Protein AF-A0A8S3IIH1-F1 (afdb_monomer)

Structure (mmCIF, N/CA/C/O backbone):
data_AF-A0A8S3IIH1-F1
#
_entry.id   AF-A0A8S3IIH1-F1
#
loop_
_atom_site.group_PDB
_atom_site.id
_atom_site.type_symbol
_atom_site.label_atom_id
_atom_site.label_alt_id
_atom_site.label_comp_id
_atom_site.label_asym_id
_atom_site.label_entity_id
_atom_site.label_seq_id
_atom_site.pdbx_PDB_ins_code
_atom_site.Cartn_x
_atom_site.Cartn_y
_atom_site.Cartn_z
_atom_site.occupancy
_atom_site.B_iso_or_equiv
_atom_site.auth_seq_id
_atom_site.auth_comp_id
_atom_site.auth_asym_id
_atom_site.auth_atom_id
_atom_site.pdbx_PDB_model_num
ATOM 1 N N . MET A 1 1 ? -32.087 -52.175 17.647 1.00 53.19 1 MET A N 1
ATOM 2 C CA . MET A 1 1 ? -30.770 -51.497 17.698 1.00 53.19 1 MET A CA 1
ATOM 3 C C . MET A 1 1 ? -30.248 -51.078 16.303 1.00 53.19 1 MET A C 1
ATOM 5 O O . MET A 1 1 ? -29.048 -51.039 16.099 1.00 53.19 1 MET A O 1
ATOM 9 N N . TYR A 1 2 ? -31.115 -50.707 15.340 1.00 52.75 2 TYR A N 1
ATOM 10 C CA . TYR A 1 2 ? -30.706 -50.408 13.944 1.00 52.75 2 TYR A CA 1
ATOM 11 C C . TYR A 1 2 ? -30.982 -48.961 13.482 1.00 52.75 2 TYR A C 1
ATOM 13 O O . TYR A 1 2 ? -30.566 -48.564 12.398 1.00 52.75 2 TYR A O 1
ATOM 21 N N . ARG A 1 3 ? -31.655 -48.136 14.301 1.00 52.62 3 ARG A N 1
ATOM 22 C CA . ARG A 1 3 ? -31.990 -46.740 13.947 1.00 52.62 3 ARG A CA 1
ATOM 23 C C . ARG A 1 3 ? -30.856 -45.733 14.215 1.00 52.62 3 ARG A C 1
ATOM 25 O O . ARG A 1 3 ? -30.729 -44.778 13.458 1.00 52.62 3 ARG A O 1
ATOM 32 N N . CYS A 1 4 ? -29.978 -45.977 15.195 1.00 53.06 4 CYS A N 1
ATOM 33 C CA . CYS A 1 4 ? -28.838 -45.088 15.495 1.00 53.06 4 CYS A CA 1
ATOM 34 C C . CYS A 1 4 ? -27.715 -45.128 14.445 1.00 53.06 4 CYS A C 1
ATOM 36 O O . CYS A 1 4 ? -27.014 -44.135 14.256 1.00 53.06 4 CYS A O 1
ATOM 38 N N . LEU A 1 5 ? -27.542 -46.251 13.739 1.00 53.47 5 LEU A N 1
ATOM 39 C CA . LEU A 1 5 ? -26.447 -46.404 12.775 1.00 53.47 5 LEU A CA 1
ATOM 40 C C . LEU A 1 5 ? -26.684 -45.575 11.497 1.00 53.47 5 LEU A C 1
ATOM 42 O O . LEU A 1 5 ? -25.746 -45.044 10.911 1.00 53.47 5 LEU A O 1
ATOM 46 N N . ARG A 1 6 ? -27.954 -45.373 11.117 1.00 57.78 6 ARG A N 1
ATOM 47 C CA . ARG A 1 6 ? -28.342 -44.650 9.895 1.00 57.78 6 ARG A CA 1
ATOM 48 C C . ARG A 1 6 ? -28.119 -43.136 9.997 1.00 57.78 6 ARG A C 1
ATOM 50 O O . ARG A 1 6 ? -27.702 -42.518 9.022 1.00 57.78 6 ARG A O 1
ATOM 57 N N . TYR A 1 7 ? -28.328 -42.555 11.182 1.00 58.44 7 TYR A N 1
ATOM 58 C CA . TYR A 1 7 ? -28.106 -41.124 11.425 1.00 58.44 7 TYR A CA 1
ATOM 59 C C . TYR A 1 7 ? -26.617 -40.759 11.413 1.00 58.44 7 TYR A C 1
ATOM 61 O O . TYR A 1 7 ? -26.234 -39.741 10.843 1.00 58.44 7 TYR A O 1
ATOM 69 N N . ARG A 1 8 ? -25.757 -41.626 11.963 1.00 63.16 8 ARG A N 1
ATOM 70 C CA . ARG A 1 8 ? -24.302 -41.409 11.949 1.00 63.16 8 ARG A CA 1
ATOM 71 C C . ARG A 1 8 ? -23.724 -41.464 10.531 1.00 63.16 8 ARG A C 1
ATOM 73 O O . ARG A 1 8 ? -22.907 -40.618 10.187 1.00 63.16 8 ARG A O 1
ATOM 80 N N . CYS A 1 9 ? -24.206 -42.368 9.674 1.00 60.88 9 CYS A N 1
ATOM 81 C CA . CYS A 1 9 ? -23.799 -42.410 8.264 1.00 60.88 9 CYS A CA 1
ATOM 82 C C . CYS A 1 9 ? -24.289 -41.197 7.451 1.00 60.88 9 CYS A C 1
ATOM 84 O O . CYS A 1 9 ? -23.563 -40.721 6.579 1.00 60.88 9 CYS A O 1
ATOM 86 N N . ALA A 1 10 ? -25.487 -40.673 7.736 1.00 69.88 10 ALA A N 1
ATOM 87 C CA . ALA A 1 10 ? -26.012 -39.485 7.058 1.00 69.88 10 ALA A CA 1
ATOM 88 C C . ALA A 1 10 ? -25.202 -38.221 7.395 1.00 69.88 10 ALA A C 1
ATOM 90 O O . ALA A 1 10 ? -24.854 -37.457 6.498 1.00 69.88 10 ALA A O 1
ATOM 91 N N . VAL A 1 11 ? -24.828 -38.044 8.667 1.00 75.56 11 VAL A N 1
ATOM 92 C CA . VAL A 1 11 ? -24.005 -36.907 9.113 1.00 75.56 11 VAL A CA 1
ATOM 93 C C . VAL A 1 11 ? -22.606 -36.958 8.491 1.00 75.56 11 VAL A C 1
ATOM 95 O O . VAL A 1 11 ? -22.140 -35.953 7.959 1.00 75.56 11 VAL A O 1
ATOM 98 N N . PHE A 1 12 ? -21.969 -38.133 8.455 1.00 77.19 12 PHE A N 1
ATOM 99 C CA . PHE A 1 12 ? -20.671 -38.298 7.791 1.00 77.19 12 PHE A CA 1
ATOM 100 C C . PHE A 1 12 ? -20.724 -37.969 6.294 1.00 77.19 12 PHE A C 1
ATOM 102 O O . PHE A 1 12 ? -19.830 -37.303 5.774 1.00 77.19 12 PHE A O 1
ATOM 109 N N . ARG A 1 13 ? -21.793 -38.381 5.601 1.00 80.00 13 ARG A N 1
ATOM 110 C CA . ARG A 1 13 ? -21.972 -38.102 4.171 1.00 80.00 13 ARG A CA 1
ATOM 111 C C . ARG A 1 13 ? -22.149 -36.604 3.893 1.00 80.00 13 ARG A C 1
ATOM 113 O O . ARG A 1 13 ? -21.582 -36.105 2.924 1.00 80.00 13 ARG A O 1
ATOM 120 N N . SER A 1 14 ? -22.858 -35.883 4.761 1.00 79.94 14 SER A N 1
ATOM 121 C CA . SER A 1 14 ? -23.010 -34.425 4.658 1.00 79.94 14 SER A CA 1
ATOM 122 C C . SER A 1 14 ? -21.707 -33.670 4.935 1.00 79.94 14 SER A C 1
ATOM 124 O O . SER A 1 14 ? -21.408 -32.704 4.237 1.00 79.94 14 SER A O 1
ATOM 126 N N . ILE A 1 15 ? -20.901 -34.128 5.899 1.00 86.44 15 ILE A N 1
ATOM 127 C CA . ILE A 1 15 ? -19.592 -33.527 6.209 1.00 86.44 15 ILE A CA 1
ATOM 128 C C . ILE A 1 15 ? -18.629 -33.690 5.028 1.00 86.44 15 ILE A C 1
ATOM 130 O O . ILE A 1 15 ? -17.989 -32.726 4.616 1.00 86.44 15 ILE A O 1
ATOM 134 N N . ILE A 1 16 ? -18.570 -34.885 4.434 1.00 88.06 16 ILE A N 1
ATOM 135 C CA . ILE A 1 16 ? -17.725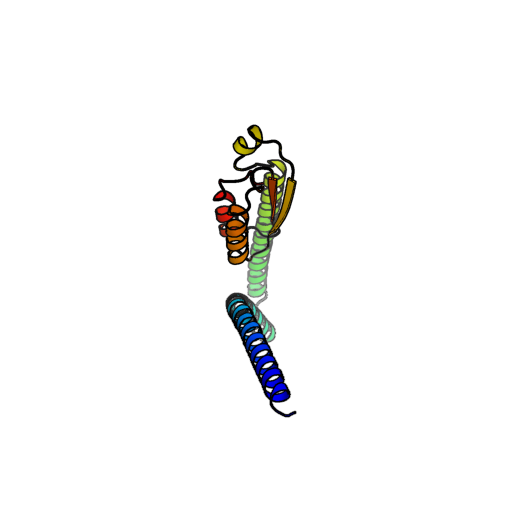 -35.160 3.262 1.00 88.06 16 ILE A CA 1
ATOM 136 C C . ILE A 1 16 ? -18.133 -34.280 2.075 1.00 88.06 16 ILE A C 1
ATOM 138 O O . ILE A 1 16 ? -17.274 -33.717 1.402 1.00 88.06 16 ILE A O 1
ATOM 142 N N . PHE A 1 17 ? -19.436 -34.105 1.846 1.00 87.56 17 PHE A N 1
ATOM 143 C CA . PHE A 1 17 ? -19.939 -33.242 0.778 1.00 87.56 17 PHE A CA 1
ATOM 144 C C . PHE A 1 17 ? -19.539 -31.772 0.978 1.00 87.56 17 PHE A C 1
ATOM 146 O O . PHE A 1 17 ? -19.086 -31.118 0.040 1.00 87.56 17 PHE A O 1
ATOM 153 N N . TRP A 1 18 ? -19.624 -31.269 2.212 1.00 89.56 18 TRP A N 1
ATOM 154 C CA . TRP A 1 18 ? -19.189 -29.911 2.547 1.00 89.56 18 TRP A CA 1
ATOM 155 C C . TRP A 1 18 ? -17.677 -29.714 2.386 1.00 89.56 18 TRP A C 1
ATOM 157 O O . TRP A 1 18 ? -17.245 -28.690 1.860 1.00 89.56 18 TRP A O 1
ATOM 167 N N . ILE A 1 19 ? -16.868 -30.711 2.757 1.00 89.19 19 ILE A N 1
ATOM 168 C CA . ILE A 1 19 ? -15.414 -30.689 2.538 1.00 89.19 19 ILE A CA 1
ATOM 169 C C . ILE A 1 19 ? -15.096 -30.621 1.037 1.00 89.19 19 ILE A C 1
ATOM 171 O O . ILE A 1 19 ? -14.260 -29.818 0.628 1.00 89.19 19 ILE A O 1
ATOM 175 N N . ILE A 1 20 ? -15.795 -31.399 0.205 1.00 87.62 20 ILE A N 1
ATOM 176 C CA . ILE A 1 20 ? -15.612 -31.385 -1.255 1.00 87.62 20 ILE A CA 1
ATOM 177 C C . ILE A 1 20 ? -15.959 -30.010 -1.842 1.00 87.62 20 ILE A C 1
ATOM 179 O O . ILE A 1 20 ? -15.206 -29.501 -2.669 1.00 87.62 20 ILE A O 1
ATOM 183 N N . ILE A 1 21 ? -17.043 -29.373 -1.387 1.00 89.00 21 ILE A N 1
ATOM 184 C CA . ILE A 1 21 ? -17.421 -28.020 -1.827 1.00 89.00 21 ILE A CA 1
ATOM 185 C C . ILE A 1 21 ? -16.341 -26.993 -1.466 1.00 89.00 21 ILE A C 1
ATOM 187 O O . ILE A 1 21 ? -15.961 -26.183 -2.312 1.00 89.00 21 ILE A O 1
ATOM 191 N N . ILE A 1 22 ? -15.800 -27.046 -0.245 1.00 87.06 22 ILE A N 1
ATOM 192 C CA . ILE A 1 22 ? -14.730 -26.136 0.197 1.00 87.06 22 ILE A CA 1
ATOM 193 C C . ILE A 1 22 ? -13.466 -26.323 -0.657 1.00 87.06 22 ILE A C 1
ATOM 195 O O . ILE A 1 22 ? -12.827 -25.345 -1.055 1.00 87.06 22 ILE A O 1
ATOM 199 N N . VAL A 1 23 ? -13.111 -27.573 -0.963 1.00 86.25 23 VAL A N 1
ATOM 200 C CA . VAL A 1 23 ? -11.947 -27.904 -1.797 1.00 86.25 23 VAL A CA 1
ATOM 201 C C . VAL A 1 23 ? -12.149 -27.423 -3.235 1.00 86.25 23 VAL A C 1
ATOM 203 O O . VAL A 1 23 ? -11.256 -26.781 -3.787 1.00 86.25 23 VAL A O 1
ATOM 206 N N . MET A 1 24 ? -13.329 -27.652 -3.818 1.00 83.31 24 MET A N 1
ATOM 207 C CA . MET A 1 24 ? -13.673 -27.165 -5.157 1.00 83.31 24 MET A CA 1
ATOM 208 C C . MET A 1 24 ? -13.585 -25.642 -5.235 1.00 83.31 24 MET A C 1
ATOM 210 O O . MET A 1 24 ? -12.936 -25.129 -6.141 1.00 83.31 24 MET A O 1
ATOM 214 N N . PHE A 1 25 ? -14.129 -24.927 -4.244 1.00 83.12 25 PHE A N 1
ATOM 215 C CA . PHE A 1 25 ? -14.083 -23.465 -4.192 1.00 83.12 25 PHE A CA 1
ATOM 216 C C . PHE A 1 25 ? -12.641 -22.932 -4.188 1.00 83.12 25 PHE A C 1
ATOM 218 O O . PHE A 1 25 ? -12.313 -22.011 -4.945 1.00 83.12 25 PHE A O 1
ATOM 225 N N . LYS A 1 26 ? -11.746 -23.558 -3.406 1.00 78.25 26 LYS A N 1
ATOM 226 C CA . LYS A 1 26 ? -10.315 -23.218 -3.405 1.00 78.25 26 LYS A CA 1
ATOM 227 C C . LYS A 1 26 ? -9.631 -23.516 -4.737 1.00 78.25 26 LYS A C 1
ATOM 229 O O . LYS A 1 26 ? -8.830 -22.697 -5.173 1.00 78.25 26 LYS A O 1
ATOM 234 N N . ILE A 1 27 ? -9.944 -24.636 -5.388 1.00 76.69 27 ILE A N 1
ATOM 235 C CA . ILE A 1 27 ? -9.354 -24.992 -6.687 1.00 76.69 27 ILE A CA 1
ATOM 236 C C . ILE A 1 27 ? -9.783 -23.996 -7.766 1.00 76.69 27 ILE A C 1
ATOM 238 O O . ILE A 1 27 ? -8.924 -23.501 -8.489 1.00 76.69 27 ILE A O 1
ATOM 242 N N . THR A 1 28 ? -11.066 -23.624 -7.839 1.00 73.44 28 THR A N 1
ATOM 243 C CA . THR A 1 28 ? -11.529 -22.577 -8.771 1.00 73.44 28 THR A CA 1
ATOM 244 C C . THR A 1 28 ? -10.875 -21.229 -8.502 1.00 73.44 28 THR A C 1
ATOM 246 O O . THR A 1 28 ? -10.524 -20.531 -9.447 1.00 73.44 28 THR A O 1
ATOM 249 N N . SER A 1 29 ? -10.662 -20.873 -7.233 1.00 70.44 29 SER A N 1
ATOM 250 C CA . SER A 1 29 ? -9.954 -19.647 -6.865 1.00 70.44 29 SER A CA 1
ATOM 251 C C . SER A 1 29 ? -8.496 -19.687 -7.337 1.00 70.44 29 SER A C 1
ATOM 253 O O . SER A 1 29 ? -8.065 -18.790 -8.051 1.00 70.44 29 SER A O 1
ATOM 255 N N . ILE A 1 30 ? -7.763 -20.761 -7.028 1.00 71.25 30 ILE A N 1
ATOM 256 C CA . ILE A 1 30 ? -6.375 -20.967 -7.470 1.00 71.25 30 ILE A CA 1
ATOM 257 C C . ILE A 1 30 ? -6.270 -20.932 -9.001 1.00 71.25 30 ILE A C 1
ATOM 259 O O . ILE A 1 30 ? -5.398 -20.255 -9.537 1.00 71.25 30 ILE A O 1
ATOM 263 N N . PHE A 1 31 ? -7.180 -21.608 -9.705 1.00 66.62 31 PHE A N 1
ATOM 264 C CA . PHE A 1 31 ? -7.196 -21.674 -11.165 1.00 66.62 31 PHE A CA 1
ATOM 265 C C . PHE A 1 31 ? -7.510 -20.320 -11.816 1.00 66.62 31 PHE A C 1
ATOM 267 O O . PHE A 1 31 ? -6.849 -19.939 -12.780 1.00 66.62 31 PHE A O 1
ATOM 274 N N . TYR A 1 32 ? -8.468 -19.564 -11.267 1.00 61.75 32 TYR A N 1
ATOM 275 C CA . TYR A 1 32 ? -8.793 -18.221 -11.757 1.00 61.75 32 TYR A CA 1
ATOM 276 C C . TYR A 1 32 ? -7.591 -17.272 -11.638 1.00 61.75 32 TYR A C 1
ATOM 278 O O . TYR A 1 32 ? -7.357 -16.456 -12.526 1.00 61.75 32 TYR A O 1
ATOM 286 N N . TYR A 1 33 ? -6.790 -17.418 -10.579 1.00 60.44 33 TYR A N 1
ATOM 287 C CA . TYR A 1 33 ? -5.575 -16.625 -10.398 1.00 60.44 33 TYR A CA 1
ATOM 288 C C . TYR A 1 33 ? -4.399 -17.087 -11.280 1.00 60.44 33 TYR A C 1
ATOM 290 O O . TYR A 1 33 ? -3.652 -16.236 -11.757 1.00 60.44 33 TYR A O 1
ATOM 298 N N . ASP A 1 34 ? -4.241 -18.391 -11.541 1.00 58.19 34 ASP A N 1
ATOM 299 C CA . ASP A 1 34 ?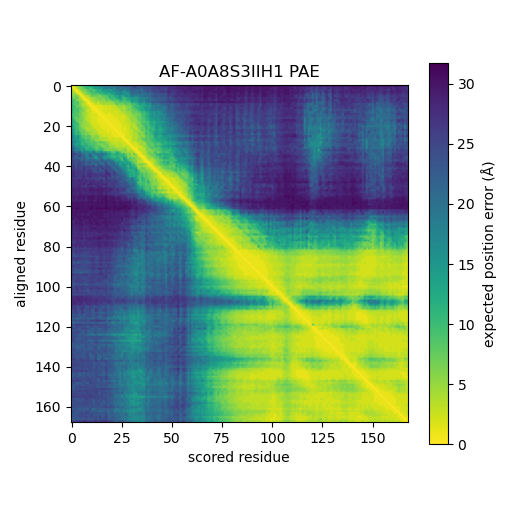 -3.174 -18.923 -12.415 1.00 58.19 34 ASP A CA 1
ATOM 300 C C . ASP A 1 34 ? -3.363 -18.503 -13.885 1.00 58.19 34 ASP A C 1
ATOM 302 O O . ASP A 1 34 ? -2.398 -18.224 -14.602 1.00 58.19 34 ASP A O 1
ATOM 306 N N . LEU A 1 35 ? -4.619 -18.374 -14.335 1.00 54.81 35 LEU A N 1
ATOM 307 C CA . LEU A 1 35 ? -4.939 -17.984 -15.711 1.00 54.81 35 LEU A CA 1
ATOM 308 C C . LEU A 1 35 ? -4.433 -16.575 -16.069 1.00 54.81 35 LEU A C 1
ATOM 310 O O . LEU A 1 35 ? -4.110 -16.314 -17.225 1.00 54.81 35 LEU A O 1
ATOM 314 N N . GLN A 1 36 ? -4.331 -15.682 -15.079 1.00 53.59 36 GLN A N 1
ATOM 315 C CA . GLN A 1 36 ? -3.933 -14.285 -15.272 1.00 53.59 36 GLN A CA 1
ATOM 316 C C . GLN A 1 36 ? -2.404 -14.090 -15.320 1.00 53.59 36 GLN A C 1
ATOM 318 O O . GLN A 1 36 ? -1.933 -13.100 -15.878 1.00 53.59 36 GLN A O 1
ATOM 323 N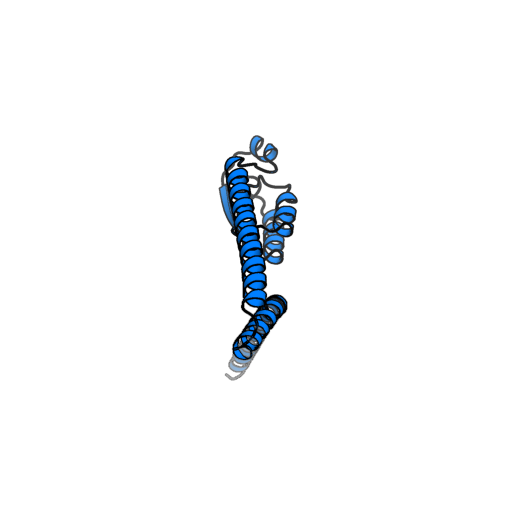 N . GLN A 1 37 ? -1.617 -15.037 -14.788 1.00 49.78 37 GLN A N 1
ATOM 324 C CA . GLN A 1 37 ? -0.148 -15.030 -14.901 1.00 49.78 37 GLN A CA 1
ATOM 325 C C . GLN A 1 37 ? 0.333 -15.617 -16.236 1.00 49.78 37 GLN A C 1
ATOM 327 O O . GLN A 1 37 ? 1.243 -15.070 -16.860 1.00 49.78 37 GLN A O 1
ATOM 332 N N . ARG A 1 38 ? -0.333 -16.662 -16.750 1.00 45.00 38 ARG A N 1
ATOM 333 C CA . ARG A 1 38 ? 0.063 -17.325 -18.009 1.00 45.00 38 ARG A CA 1
ATOM 334 C C . ARG A 1 38 ? 0.058 -16.408 -19.235 1.00 45.00 38 ARG A C 1
ATOM 336 O O . ARG A 1 38 ? 0.884 -16.600 -20.121 1.00 45.00 38 ARG A O 1
ATOM 343 N N . THR A 1 39 ? -0.824 -15.407 -19.289 1.00 44.47 39 THR A N 1
ATOM 344 C CA . THR A 1 39 ? -0.876 -14.417 -20.385 1.00 44.47 39 THR A CA 1
ATOM 345 C C . THR A 1 39 ? 0.341 -13.484 -20.421 1.00 44.47 39 THR A C 1
ATOM 347 O O . THR A 1 39 ? 0.706 -12.974 -21.481 1.00 44.47 39 THR A O 1
ATOM 350 N N . ILE A 1 40 ? 0.992 -13.263 -19.275 1.00 47.31 40 ILE A N 1
ATOM 351 C CA . ILE A 1 40 ? 2.173 -12.396 -19.153 1.00 47.31 40 ILE A CA 1
ATOM 352 C C . ILE A 1 40 ? 3.444 -13.185 -19.528 1.00 47.31 40 ILE A C 1
ATOM 354 O O . ILE A 1 40 ? 4.300 -12.686 -20.264 1.00 47.31 40 ILE A O 1
ATOM 358 N N . ASP A 1 41 ? 3.519 -14.461 -19.140 1.00 50.03 41 ASP A N 1
ATOM 359 C CA . ASP A 1 41 ? 4.677 -15.324 -19.414 1.00 50.03 41 ASP A CA 1
ATOM 360 C C . ASP A 1 41 ? 4.711 -15.874 -20.854 1.00 50.03 41 ASP A C 1
ATOM 362 O O . ASP A 1 41 ? 5.791 -16.051 -21.430 1.00 50.03 41 ASP A O 1
ATOM 366 N N . SER A 1 42 ? 3.552 -16.098 -21.492 1.00 50.25 42 SER A N 1
ATOM 367 C CA . SER A 1 42 ? 3.476 -16.530 -22.902 1.00 50.25 42 SER A CA 1
ATOM 368 C C . SER A 1 42 ? 4.037 -15.484 -23.873 1.00 50.25 42 SER A C 1
ATOM 370 O O . SER A 1 42 ? 4.621 -15.824 -24.903 1.00 50.25 42 SER A O 1
ATOM 372 N N . SER A 1 43 ? 3.896 -14.204 -23.526 1.00 48.12 43 SER A N 1
ATOM 373 C CA . SER A 1 43 ? 4.399 -13.071 -24.314 1.00 48.12 43 SER A CA 1
ATOM 374 C C . SER A 1 43 ? 5.928 -12.966 -24.245 1.00 48.12 43 SER A C 1
ATOM 376 O O . SER A 1 43 ? 6.584 -12.638 -25.227 1.00 48.12 43 SER A O 1
ATOM 378 N N . SER A 1 44 ? 6.508 -13.317 -23.096 1.00 53.25 44 SER A N 1
ATOM 379 C CA . SER A 1 44 ? 7.956 -13.270 -22.858 1.00 53.25 44 SER A CA 1
ATOM 380 C C . SER A 1 44 ? 8.686 -14.507 -23.403 1.00 53.25 44 SER A C 1
ATOM 382 O O . SER A 1 44 ? 9.803 -14.411 -23.908 1.00 53.25 44 SER A O 1
ATOM 384 N N . SER A 1 45 ? 8.053 -15.682 -23.327 1.00 52.69 45 SER A N 1
ATOM 385 C CA . SER A 1 45 ? 8.626 -16.959 -23.780 1.00 52.69 45 SER A CA 1
ATOM 386 C C . SER A 1 45 ? 8.606 -17.138 -25.302 1.00 52.69 45 SER A C 1
ATOM 388 O O . SER A 1 45 ? 9.572 -17.670 -25.851 1.00 52.69 45 SER A O 1
ATOM 390 N N . SER A 1 46 ? 7.572 -16.641 -25.991 1.00 51.72 46 SER A N 1
ATOM 391 C CA . SER A 1 46 ? 7.513 -16.604 -27.464 1.00 51.72 46 SER A CA 1
ATOM 392 C C . SER A 1 46 ? 8.635 -15.744 -28.060 1.00 51.72 46 SER A C 1
ATOM 394 O O . SER A 1 46 ? 9.363 -16.211 -28.932 1.00 51.72 46 SER A O 1
ATOM 396 N N . LEU A 1 47 ? 8.881 -14.555 -27.494 1.00 53.56 47 LEU A N 1
ATOM 397 C CA . LEU A 1 47 ? 9.996 -13.686 -27.894 1.00 53.56 47 LEU A CA 1
ATOM 398 C C . LEU A 1 47 ? 11.371 -14.351 -27.715 1.00 53.56 47 LEU A C 1
ATOM 400 O O . LEU A 1 47 ? 12.260 -14.181 -28.548 1.00 53.56 47 LEU A O 1
ATOM 404 N N . LEU A 1 48 ? 11.564 -15.125 -26.644 1.00 50.53 48 LEU A N 1
ATOM 405 C CA . LEU A 1 48 ? 12.842 -15.785 -26.352 1.00 50.53 48 LEU A CA 1
ATOM 406 C C . LEU A 1 48 ? 13.079 -17.019 -27.246 1.00 50.53 48 LEU A C 1
ATOM 408 O O . LEU A 1 48 ? 14.221 -17.300 -27.622 1.00 50.53 48 LEU A O 1
ATOM 412 N N . PHE A 1 49 ? 12.013 -17.731 -27.630 1.00 57.62 49 PHE A N 1
ATOM 413 C CA . PHE A 1 49 ? 12.081 -18.861 -28.563 1.00 57.62 49 PHE A CA 1
ATOM 414 C C . PHE A 1 49 ? 12.415 -18.396 -29.992 1.00 57.62 49 PHE A C 1
ATOM 416 O O . PHE A 1 49 ? 13.319 -18.956 -30.618 1.00 57.62 49 PHE A O 1
ATOM 423 N N . ASP A 1 50 ? 11.806 -17.299 -30.450 1.00 58.06 50 ASP A N 1
ATOM 424 C CA . ASP A 1 50 ? 12.060 -16.704 -31.771 1.00 58.06 50 ASP A CA 1
ATOM 425 C C . ASP A 1 50 ? 13.510 -16.203 -31.935 1.00 58.06 50 ASP A C 1
ATOM 427 O O . ASP A 1 50 ? 14.123 -16.346 -33.000 1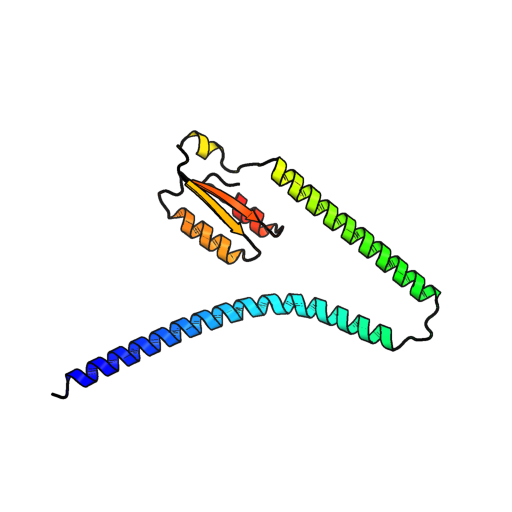.00 58.06 50 ASP A O 1
ATOM 431 N N . ILE A 1 51 ? 14.111 -15.663 -30.867 1.00 59.34 51 ILE A N 1
ATOM 432 C CA . ILE A 1 51 ? 15.527 -15.247 -30.848 1.00 59.34 51 ILE A CA 1
ATOM 433 C C . ILE A 1 51 ? 16.460 -16.465 -30.967 1.00 59.34 51 ILE A C 1
ATOM 435 O O . ILE A 1 51 ? 17.486 -16.425 -31.660 1.00 59.34 51 ILE A O 1
ATOM 439 N N . LYS A 1 52 ? 16.107 -17.580 -30.321 1.00 62.72 52 LYS A N 1
ATOM 440 C CA . LYS A 1 52 ? 16.922 -18.802 -30.324 1.00 62.72 52 LYS A CA 1
ATOM 441 C C . LYS A 1 52 ? 16.879 -19.533 -31.670 1.00 62.72 52 LYS A C 1
ATOM 443 O O . LYS A 1 52 ? 17.871 -20.139 -32.072 1.00 62.72 52 LYS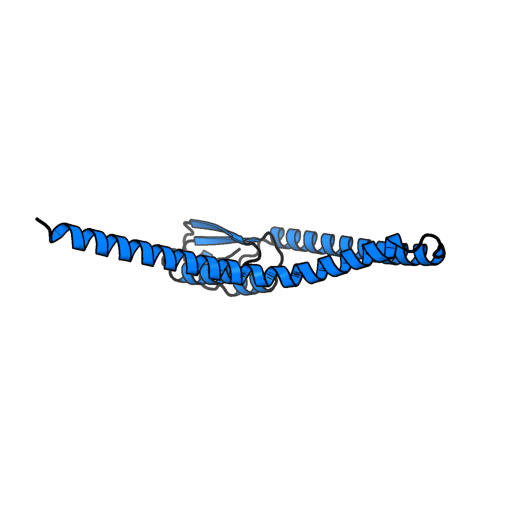 A O 1
ATOM 448 N N . GLU A 1 53 ? 15.768 -19.443 -32.394 1.00 56.84 53 GLU A N 1
ATOM 449 C CA . GLU A 1 53 ? 15.656 -20.005 -33.743 1.00 56.84 53 GLU A CA 1
ATOM 450 C C . GLU A 1 53 ? 16.415 -19.160 -34.784 1.00 56.84 53 GLU A C 1
ATOM 452 O O . GLU A 1 53 ? 17.131 -19.708 -35.629 1.00 56.84 53 GLU A O 1
ATOM 457 N N . LYS A 1 54 ? 16.378 -17.824 -34.662 1.00 55.56 54 LYS A N 1
ATOM 458 C CA . LYS A 1 54 ? 17.160 -16.906 -35.515 1.00 55.56 54 LYS A CA 1
ATOM 459 C C . LYS A 1 54 ? 18.674 -17.071 -35.374 1.00 55.56 54 LYS A C 1
ATOM 461 O O . LYS A 1 54 ? 19.396 -16.947 -36.363 1.00 55.56 54 LYS A O 1
ATOM 466 N N . THR A 1 55 ? 19.163 -17.377 -34.174 1.00 55.03 55 THR A N 1
ATOM 467 C CA . THR A 1 55 ? 20.606 -17.506 -33.892 1.00 55.03 55 THR A CA 1
ATOM 468 C C . THR A 1 55 ? 21.229 -18.795 -34.438 1.00 55.03 55 THR A C 1
ATOM 470 O O . THR A 1 55 ? 22.421 -18.811 -34.732 1.00 55.03 55 THR A O 1
ATOM 473 N N . LYS A 1 56 ? 20.449 -19.865 -34.658 1.00 52.28 56 LYS A N 1
ATOM 474 C CA . LYS A 1 56 ? 20.973 -21.154 -35.156 1.00 52.28 56 LYS A CA 1
ATOM 475 C C . LYS A 1 56 ? 21.127 -21.223 -36.686 1.00 52.28 56 LYS A C 1
ATOM 477 O O . LYS A 1 56 ? 21.844 -22.090 -37.179 1.00 52.28 56 LYS A O 1
ATOM 482 N N . LYS A 1 57 ? 20.482 -20.328 -37.448 1.00 50.47 57 LYS A N 1
ATOM 483 C CA . LYS A 1 57 ? 20.405 -20.405 -38.924 1.00 50.47 57 LYS A CA 1
ATOM 484 C C . LYS A 1 57 ? 21.458 -19.572 -39.678 1.00 50.47 57 LYS A C 1
ATOM 486 O O . LYS A 1 57 ? 21.627 -19.763 -40.877 1.00 50.47 57 LYS A O 1
ATOM 491 N N . ASN A 1 58 ? 22.197 -18.692 -39.002 1.00 54.19 58 ASN A N 1
ATOM 492 C CA . ASN A 1 58 ? 22.973 -17.636 -39.659 1.00 54.19 58 ASN A CA 1
ATOM 493 C C . ASN A 1 58 ? 24.470 -17.695 -39.327 1.00 54.19 58 ASN A C 1
ATOM 495 O O . ASN A 1 58 ? 24.976 -16.877 -38.566 1.00 54.19 58 ASN A O 1
ATOM 499 N N . SER A 1 59 ? 25.203 -18.634 -39.927 1.00 54.94 59 SER A N 1
ATOM 500 C CA . SER A 1 59 ? 26.669 -18.679 -39.810 1.00 54.94 59 SER A CA 1
ATOM 501 C C . SER A 1 59 ? 27.413 -17.769 -40.798 1.00 54.94 59 SER A C 1
ATOM 503 O O . SER A 1 59 ? 28.627 -17.682 -40.702 1.00 54.94 59 SER A O 1
ATOM 505 N N . ASN A 1 60 ? 26.726 -17.041 -41.692 1.00 58.97 60 ASN A N 1
ATOM 506 C CA . ASN A 1 60 ? 27.353 -16.099 -42.637 1.00 58.97 60 ASN A CA 1
ATOM 507 C C . ASN A 1 60 ? 26.529 -14.811 -42.845 1.00 58.97 60 ASN A C 1
ATOM 509 O O . ASN A 1 60 ? 26.360 -14.350 -43.973 1.00 58.97 60 ASN A O 1
ATOM 513 N N . ILE A 1 61 ? 25.988 -14.219 -41.776 1.00 58.00 61 ILE A N 1
ATOM 514 C CA . ILE A 1 61 ? 25.430 -12.861 -41.851 1.00 58.00 61 ILE A CA 1
ATOM 515 C C . ILE A 1 61 ? 26.517 -11.861 -41.463 1.00 58.00 61 ILE A C 1
ATOM 517 O O . ILE A 1 61 ? 27.157 -11.975 -40.422 1.00 58.00 61 ILE A O 1
ATOM 521 N N . SER A 1 62 ? 26.734 -10.909 -42.366 1.00 65.44 62 SER A N 1
ATOM 522 C CA . SER A 1 62 ? 27.725 -9.840 -42.332 1.00 65.44 62 SER A CA 1
ATOM 523 C C . SER A 1 62 ? 28.011 -9.291 -40.928 1.00 65.44 62 SER A C 1
ATOM 525 O O . SER A 1 62 ? 27.124 -8.876 -40.185 1.00 65.44 62 SER A O 1
ATOM 527 N N . LEU A 1 63 ? 29.300 -9.201 -40.603 1.00 60.31 63 LEU A N 1
ATOM 528 C CA . LEU A 1 63 ? 29.860 -8.644 -39.364 1.00 60.31 63 LEU A CA 1
ATOM 529 C C . LEU A 1 63 ? 29.325 -7.229 -39.030 1.00 60.31 63 LEU A C 1
ATOM 531 O O . LEU A 1 63 ? 29.354 -6.793 -37.882 1.00 60.31 63 LEU A O 1
ATOM 535 N N . LEU A 1 64 ? 28.795 -6.526 -40.035 1.00 57.62 64 LEU A N 1
ATOM 536 C CA . LEU A 1 64 ? 28.130 -5.230 -39.923 1.00 57.62 64 LEU A CA 1
ATOM 537 C C . LEU A 1 64 ? 26.704 -5.330 -39.346 1.00 57.62 64 LEU A C 1
ATOM 539 O O . LEU A 1 64 ? 26.324 -4.499 -38.527 1.00 57.62 64 LEU A O 1
ATOM 543 N N . SER A 1 65 ? 25.941 -6.368 -39.706 1.00 62.16 65 SER A N 1
ATOM 544 C CA . SER A 1 65 ? 24.615 -6.633 -39.131 1.00 62.16 65 SER A CA 1
ATOM 545 C C . SER A 1 65 ? 24.726 -7.025 -37.655 1.00 62.16 65 SER A C 1
ATOM 547 O O . SER A 1 65 ? 23.982 -6.510 -36.825 1.00 62.16 65 SER A O 1
ATOM 549 N N . ALA A 1 66 ? 25.723 -7.848 -37.306 1.00 66.75 66 ALA A N 1
ATOM 550 C CA . ALA A 1 66 ? 26.003 -8.224 -35.918 1.00 66.75 66 ALA A CA 1
ATOM 551 C C . ALA A 1 66 ? 26.445 -7.024 -35.057 1.00 66.75 66 ALA A C 1
ATOM 553 O O . ALA A 1 66 ? 26.045 -6.904 -33.902 1.00 66.75 66 ALA A O 1
ATOM 554 N N . LYS A 1 67 ? 27.229 -6.087 -35.612 1.00 70.38 67 LYS A N 1
ATOM 555 C CA . LYS A 1 67 ? 27.609 -4.843 -34.915 1.00 70.38 67 LYS A CA 1
ATOM 556 C C . LYS A 1 67 ? 26.405 -3.952 -34.600 1.00 70.38 67 LYS A C 1
ATOM 558 O O . LYS A 1 67 ? 26.334 -3.412 -33.498 1.00 70.38 67 LYS A O 1
ATOM 563 N N . ASN A 1 68 ? 25.460 -3.832 -35.529 1.00 74.75 68 ASN A N 1
ATOM 564 C CA . ASN A 1 68 ? 24.248 -3.036 -35.325 1.00 74.75 68 ASN A CA 1
ATOM 565 C C . ASN A 1 68 ? 23.333 -3.658 -34.254 1.00 74.75 68 ASN A C 1
ATOM 567 O O . ASN A 1 68 ? 22.800 -2.942 -33.406 1.00 74.75 68 ASN A O 1
ATOM 571 N N . GLU A 1 69 ? 23.213 -4.990 -34.226 1.00 77.12 69 GLU A N 1
ATOM 572 C CA . GLU A 1 69 ? 22.487 -5.707 -33.168 1.00 77.12 69 GLU A CA 1
ATOM 573 C C . GLU A 1 69 ? 23.150 -5.521 -31.794 1.00 77.12 69 GLU A C 1
ATOM 575 O O . GLU A 1 69 ? 22.465 -5.172 -30.832 1.00 77.12 69 GLU A O 1
ATOM 580 N N . ILE A 1 70 ? 24.481 -5.637 -31.702 1.00 76.00 70 ILE A N 1
ATOM 581 C CA . ILE A 1 70 ? 25.235 -5.385 -30.459 1.00 76.00 70 ILE A CA 1
ATOM 582 C C . ILE A 1 70 ? 25.043 -3.940 -29.978 1.00 76.00 70 ILE A C 1
ATOM 584 O O . ILE A 1 70 ? 24.869 -3.704 -28.783 1.00 76.00 70 ILE A O 1
ATOM 588 N N . GLN A 1 71 ? 25.024 -2.963 -30.887 1.00 80.44 71 GLN A N 1
ATOM 589 C CA . GLN A 1 71 ? 24.792 -1.565 -30.528 1.00 80.44 71 GLN A CA 1
ATOM 590 C C . GLN A 1 71 ? 23.373 -1.335 -29.981 1.00 80.44 71 GLN A C 1
ATOM 592 O O . GLN A 1 71 ? 23.209 -0.643 -28.973 1.00 80.44 71 GLN A O 1
ATOM 597 N N . SER A 1 72 ? 22.359 -1.970 -30.576 1.00 79.38 72 SER A N 1
ATOM 598 C CA . SER A 1 72 ? 20.982 -1.921 -30.067 1.00 79.38 72 SER A CA 1
ATOM 599 C C . SER A 1 72 ? 20.841 -2.587 -28.687 1.00 79.38 72 SER A C 1
ATOM 601 O O . SER A 1 72 ? 20.201 -2.033 -27.789 1.00 79.38 72 SER A O 1
ATOM 603 N N . LEU A 1 73 ? 21.532 -3.708 -28.464 1.00 81.00 73 LEU A N 1
ATOM 604 C CA . LEU A 1 73 ? 21.608 -4.406 -27.179 1.00 81.00 73 LEU A CA 1
ATOM 605 C C . LEU A 1 73 ? 22.278 -3.551 -26.105 1.00 81.00 73 LEU A C 1
ATOM 607 O O . LEU A 1 73 ? 21.725 -3.401 -25.020 1.00 81.00 73 LEU A O 1
ATOM 611 N N . ASN A 1 74 ? 23.415 -2.927 -26.415 1.00 81.56 74 ASN A N 1
ATOM 612 C CA . ASN A 1 74 ? 24.115 -2.048 -25.480 1.00 81.56 74 ASN A CA 1
ATOM 613 C C . ASN A 1 74 ? 23.265 -0.834 -25.097 1.00 81.56 74 ASN A C 1
ATOM 615 O O . ASN A 1 74 ? 23.240 -0.457 -23.927 1.00 81.56 74 ASN A O 1
ATOM 619 N N . SER A 1 75 ? 22.517 -0.265 -26.049 1.00 81.69 75 SER A N 1
ATOM 620 C CA . SER A 1 75 ? 21.571 0.814 -25.746 1.00 81.69 75 SER A CA 1
ATOM 621 C C . SER A 1 75 ? 20.435 0.340 -24.830 1.00 81.69 75 SER A C 1
ATOM 623 O O . SER A 1 75 ? 20.091 1.021 -23.869 1.00 81.69 75 SER A O 1
ATOM 625 N N . THR A 1 76 ? 19.917 -0.872 -25.048 1.00 82.44 76 THR A N 1
ATOM 626 C CA . THR A 1 76 ? 18.842 -1.455 -24.231 1.00 82.44 76 THR A CA 1
ATOM 627 C C . THR A 1 76 ? 19.328 -1.776 -22.816 1.00 82.44 76 THR A C 1
ATOM 629 O O . THR A 1 76 ? 18.643 -1.477 -21.842 1.00 82.44 76 THR A O 1
ATOM 632 N N . ILE A 1 77 ? 20.535 -2.332 -22.679 1.00 82.25 77 ILE A N 1
ATOM 633 C CA . ILE A 1 77 ? 21.164 -2.614 -21.382 1.00 82.25 77 ILE A CA 1
ATOM 634 C C . ILE A 1 77 ? 21.417 -1.313 -20.622 1.00 82.25 77 ILE A C 1
ATOM 636 O O . ILE A 1 77 ? 21.072 -1.230 -19.445 1.00 82.25 77 ILE A O 1
ATOM 640 N N . ALA A 1 78 ? 21.966 -0.291 -21.286 1.00 81.44 78 ALA A N 1
ATOM 641 C CA . ALA A 1 78 ? 22.169 1.019 -20.678 1.00 81.44 78 ALA A CA 1
ATOM 642 C C . ALA A 1 78 ? 20.842 1.607 -20.169 1.00 81.44 78 ALA A C 1
ATOM 644 O O . ALA A 1 78 ? 20.767 2.023 -19.016 1.00 81.44 78 ALA A O 1
ATOM 645 N N . ASN A 1 79 ? 19.775 1.545 -20.972 1.00 82.38 79 ASN A N 1
ATOM 646 C CA . ASN A 1 79 ? 18.443 2.015 -20.579 1.00 82.38 79 ASN A CA 1
ATOM 647 C C . ASN A 1 79 ? 17.847 1.221 -19.401 1.00 82.38 79 ASN A C 1
ATOM 649 O O . ASN A 1 79 ? 17.203 1.788 -18.519 1.00 82.38 79 ASN A O 1
ATOM 653 N N . ASN A 1 80 ? 18.070 -0.092 -19.345 1.00 84.75 80 ASN A N 1
ATOM 654 C CA . ASN A 1 80 ? 17.622 -0.908 -18.216 1.00 84.75 80 ASN A CA 1
ATOM 655 C C . ASN A 1 80 ? 18.385 -0.560 -16.932 1.00 84.75 80 ASN A C 1
ATOM 657 O O . ASN A 1 80 ? 17.782 -0.471 -15.864 1.00 84.75 80 ASN A O 1
ATOM 661 N N . LEU A 1 81 ? 19.698 -0.328 -17.027 1.00 84.31 81 LEU A N 1
ATOM 662 C CA . LEU A 1 81 ? 20.524 0.072 -15.888 1.00 84.31 81 LEU A CA 1
ATOM 663 C C . LEU A 1 81 ? 20.084 1.427 -15.324 1.00 84.31 81 LEU A C 1
ATOM 665 O O . LEU A 1 81 ? 19.893 1.532 -14.112 1.00 84.31 81 LEU A O 1
ATOM 669 N N . THR A 1 82 ? 19.840 2.422 -16.184 1.00 89.50 82 THR A N 1
ATOM 670 C CA . THR A 1 82 ? 19.338 3.734 -15.742 1.00 89.50 82 THR A CA 1
ATOM 671 C C . THR A 1 82 ? 17.946 3.633 -15.122 1.00 89.50 82 THR A C 1
ATOM 673 O O . THR A 1 82 ? 17.668 4.283 -14.117 1.00 89.50 82 THR A O 1
ATOM 676 N N . THR A 1 83 ? 17.085 2.763 -15.655 1.00 88.56 83 THR A N 1
ATOM 677 C CA . THR A 1 83 ? 15.753 2.495 -15.093 1.00 88.56 83 THR A CA 1
ATOM 678 C C . THR A 1 83 ? 15.839 1.869 -13.696 1.00 88.56 83 THR A C 1
ATOM 680 O O . THR A 1 83 ? 15.135 2.284 -12.775 1.00 88.56 83 THR A O 1
ATOM 683 N N . ILE A 1 84 ? 16.725 0.889 -13.497 1.00 90.44 84 ILE A N 1
ATOM 684 C CA . ILE A 1 84 ? 16.935 0.252 -12.188 1.00 90.44 84 ILE A CA 1
ATOM 685 C C . ILE A 1 84 ? 17.486 1.262 -11.176 1.00 90.44 84 ILE A C 1
ATOM 687 O O . ILE A 1 84 ? 17.035 1.296 -10.030 1.00 90.44 84 ILE A O 1
ATOM 691 N N . GLU A 1 85 ? 18.453 2.083 -11.584 1.00 93.50 85 GLU A N 1
ATOM 692 C CA . GLU A 1 85 ? 19.024 3.134 -10.740 1.00 93.50 85 GLU A CA 1
ATOM 693 C C . GLU A 1 85 ? 17.966 4.163 -10.332 1.00 93.50 85 GLU A C 1
ATOM 695 O O . GLU A 1 85 ? 17.837 4.478 -9.148 1.00 93.50 85 GLU A O 1
ATOM 700 N N . TYR A 1 86 ? 17.123 4.582 -11.278 1.00 92.88 86 TYR A N 1
ATOM 701 C CA . TYR A 1 86 ? 15.986 5.457 -11.011 1.00 92.88 86 TYR A CA 1
ATOM 702 C C . TYR A 1 86 ? 15.066 4.897 -9.917 1.00 92.88 86 TYR A C 1
ATOM 704 O O . TYR A 1 86 ? 14.746 5.601 -8.956 1.00 92.88 86 TYR A O 1
ATOM 712 N N . TYR A 1 87 ? 14.664 3.625 -10.011 1.00 91.94 87 TYR A N 1
ATOM 713 C CA . TYR A 1 87 ? 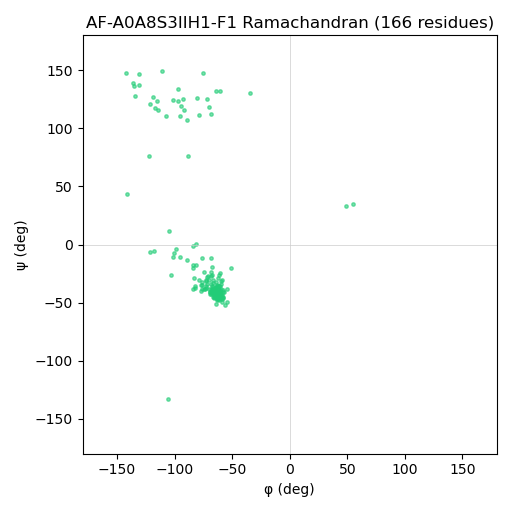13.787 3.020 -9.005 1.00 91.94 87 TYR A CA 1
ATOM 714 C C . TYR A 1 87 ? 14.466 2.842 -7.643 1.00 91.94 87 TYR A C 1
ATOM 716 O O . TYR A 1 87 ? 13.813 2.997 -6.610 1.00 91.94 87 TYR A O 1
ATOM 724 N N . ARG A 1 88 ? 15.775 2.568 -7.609 1.00 93.75 88 ARG A N 1
ATOM 725 C CA . ARG A 1 88 ? 16.539 2.498 -6.353 1.00 93.75 88 ARG A CA 1
ATOM 726 C C . ARG A 1 88 ? 16.568 3.842 -5.640 1.00 93.75 88 ARG A C 1
ATOM 728 O O . ARG A 1 88 ? 16.262 3.898 -4.449 1.00 93.75 88 ARG A O 1
ATOM 735 N N . GLU A 1 89 ? 16.874 4.916 -6.361 1.00 95.12 89 GLU A N 1
ATOM 736 C CA . GLU A 1 89 ? 16.880 6.265 -5.793 1.00 95.12 89 GLU A CA 1
ATOM 737 C C . GLU A 1 89 ? 15.471 6.715 -5.395 1.00 95.12 89 GLU A C 1
ATOM 739 O O . GLU A 1 89 ? 15.286 7.317 -4.336 1.00 95.12 89 GLU A O 1
ATOM 744 N N . TYR A 1 90 ? 14.449 6.342 -6.172 1.00 93.44 90 TYR A N 1
ATOM 745 C CA . TYR A 1 90 ? 13.052 6.553 -5.797 1.00 93.44 90 TYR A CA 1
ATOM 746 C C . TYR A 1 90 ? 12.716 5.905 -4.443 1.00 93.44 90 TYR A C 1
ATOM 748 O O . TYR A 1 90 ? 12.208 6.591 -3.552 1.00 93.44 90 TYR A O 1
ATOM 756 N N . VAL A 1 91 ? 13.030 4.616 -4.259 1.00 93.31 91 VAL A N 1
ATOM 757 C CA . VAL A 1 91 ? 12.770 3.888 -3.004 1.00 93.31 91 VAL A CA 1
ATOM 758 C C . VAL A 1 91 ? 13.572 4.485 -1.852 1.00 93.31 91 VAL A C 1
ATOM 760 O O . VAL A 1 91 ? 13.025 4.727 -0.778 1.00 93.31 91 VAL A O 1
ATOM 763 N N . LYS A 1 92 ? 14.856 4.782 -2.070 1.00 95.62 92 LYS A N 1
ATOM 764 C CA . LYS A 1 92 ? 15.733 5.378 -1.057 1.00 95.62 92 LYS A CA 1
ATOM 765 C C . LYS A 1 92 ? 15.197 6.722 -0.571 1.00 95.62 92 LYS A C 1
ATOM 767 O O . LYS A 1 92 ? 15.101 6.942 0.634 1.00 95.62 92 LYS A O 1
ATOM 772 N N . ARG A 1 93 ? 14.791 7.591 -1.499 1.00 95.75 93 ARG A N 1
ATOM 773 C CA . ARG A 1 93 ? 14.188 8.888 -1.186 1.00 95.75 93 ARG A CA 1
ATOM 774 C C . ARG A 1 93 ? 12.889 8.722 -0.405 1.00 95.75 93 ARG A C 1
ATOM 776 O O . ARG A 1 93 ? 12.733 9.360 0.628 1.00 95.75 93 ARG A O 1
ATOM 783 N N . LYS A 1 94 ? 11.987 7.838 -0.841 1.00 92.19 94 LYS A N 1
ATOM 784 C CA . LYS A 1 94 ? 10.725 7.573 -0.130 1.00 92.19 94 LYS A CA 1
ATOM 785 C C . LYS A 1 94 ? 10.947 7.043 1.286 1.00 92.19 94 LYS A C 1
ATOM 787 O O . LYS A 1 94 ? 10.322 7.527 2.229 1.00 92.19 94 LYS A O 1
ATOM 792 N N . ASN A 1 95 ? 11.894 6.126 1.451 1.00 92.56 95 ASN A N 1
ATOM 793 C CA . ASN A 1 95 ? 12.268 5.589 2.757 1.00 92.56 95 ASN A CA 1
ATOM 794 C C . ASN A 1 95 ? 12.925 6.639 3.662 1.00 92.56 95 ASN A C 1
ATOM 796 O O . ASN A 1 95 ? 12.781 6.552 4.878 1.00 92.56 95 ASN A O 1
ATOM 800 N N . HIS A 1 96 ? 13.632 7.616 3.088 1.00 95.00 96 HIS A N 1
ATOM 801 C CA . HIS A 1 96 ? 14.228 8.729 3.826 1.00 95.00 96 HIS A CA 1
ATOM 802 C C . HIS A 1 96 ? 13.195 9.797 4.213 1.00 95.00 96 HIS A C 1
ATOM 804 O O . HIS A 1 96 ? 13.236 10.307 5.325 1.00 95.00 96 HIS A O 1
ATOM 810 N N . GLU A 1 97 ? 12.251 10.120 3.322 1.00 93.44 97 GLU A N 1
ATOM 811 C CA . GLU A 1 97 ? 11.148 11.055 3.594 1.00 93.44 97 GLU A CA 1
ATOM 812 C C . GLU A 1 97 ? 10.273 10.572 4.759 1.00 93.44 97 GLU A C 1
ATOM 814 O O . GLU A 1 97 ? 9.759 11.393 5.512 1.00 93.44 97 GLU A O 1
ATOM 819 N N . GLN A 1 98 ? 10.101 9.249 4.903 1.00 89.56 98 GLN A N 1
ATOM 820 C CA . GLN A 1 98 ? 9.279 8.625 5.950 1.00 89.56 98 GLN A CA 1
ATOM 821 C C . GLN A 1 98 ? 7.880 9.245 6.080 1.00 89.56 98 GLN A C 1
ATOM 823 O O . GLN A 1 98 ? 7.324 9.321 7.176 1.00 89.56 98 GLN A O 1
ATOM 828 N N . PHE A 1 99 ? 7.321 9.686 4.954 1.00 90.50 99 PHE A N 1
ATOM 829 C CA . PHE A 1 99 ? 6.044 10.377 4.923 1.00 90.50 99 PHE A CA 1
ATOM 830 C C . PHE A 1 99 ? 4.928 9.479 5.467 1.00 90.50 99 PHE A C 1
ATOM 832 O O . PHE A 1 99 ? 4.811 8.324 5.067 1.00 90.50 99 PHE A O 1
ATOM 839 N N . MET A 1 100 ? 4.110 10.026 6.367 1.00 89.31 100 MET A N 1
ATOM 840 C CA . MET A 1 100 ? 3.005 9.316 7.006 1.00 89.31 100 MET A CA 1
ATOM 841 C C . MET A 1 100 ? 1.677 9.951 6.601 1.00 89.31 100 MET A C 1
ATOM 843 O O . MET A 1 100 ? 1.451 11.143 6.825 1.00 89.31 100 MET A O 1
ATOM 847 N N . TYR A 1 101 ? 0.787 9.142 6.037 1.00 90.50 101 TYR A N 1
ATOM 848 C CA . TYR A 1 101 ? -0.581 9.540 5.738 1.00 90.50 101 TYR A CA 1
ATOM 849 C C . TYR A 1 101 ? -1.417 9.572 7.016 1.00 90.50 101 TYR A C 1
ATOM 851 O O . TYR A 1 101 ? -1.210 8.784 7.943 1.00 90.50 101 TYR A O 1
ATOM 859 N N . ASN A 1 102 ? -2.382 10.491 7.051 1.00 89.81 102 ASN A N 1
ATOM 860 C CA . ASN A 1 102 ? -3.313 10.679 8.167 1.00 89.81 102 ASN A CA 1
ATOM 861 C C . ASN A 1 102 ? -2.611 10.904 9.516 1.00 89.81 102 ASN A C 1
ATOM 863 O O . ASN A 1 102 ? -3.088 10.475 10.568 1.00 89.81 102 ASN A O 1
ATOM 867 N N . SER A 1 103 ? -1.461 11.582 9.499 1.00 85.69 103 SER A N 1
ATOM 868 C CA . SER A 1 103 ? -0.671 11.860 10.701 1.00 85.69 103 SER A CA 1
ATOM 869 C C . SER A 1 103 ? -1.430 12.680 11.748 1.00 85.69 103 SER A C 1
ATOM 871 O O . SER A 1 103 ? -1.178 12.542 12.940 1.00 85.69 103 SER A O 1
ATOM 873 N N . ASN A 1 104 ? -2.427 13.458 11.329 1.00 86.00 104 ASN A N 1
ATOM 874 C CA . ASN A 1 104 ? -3.351 14.171 12.208 1.00 86.00 104 ASN A CA 1
ATOM 875 C C . ASN A 1 104 ? -4.141 13.239 13.146 1.00 86.00 104 ASN A C 1
ATOM 877 O O . ASN A 1 104 ? -4.447 13.636 14.269 1.00 86.00 104 ASN A O 1
ATOM 881 N N . LEU A 1 105 ? -4.437 12.001 12.732 1.00 83.19 105 LEU A N 1
ATOM 882 C CA . LEU A 1 105 ? -5.106 11.010 13.586 1.00 83.19 105 LEU A CA 1
ATOM 883 C C . LEU A 1 105 ? -4.207 10.554 14.743 1.00 83.19 105 LEU A C 1
ATOM 885 O O . LEU A 1 105 ? -4.707 10.200 15.809 1.00 83.19 105 LEU A O 1
ATOM 889 N N . PHE A 1 106 ? -2.889 10.615 14.545 1.00 74.44 106 PHE A N 1
ATOM 890 C CA . PHE A 1 106 ? -1.885 10.236 15.535 1.00 74.44 106 PHE A CA 1
ATOM 891 C C . PHE A 1 106 ? -1.824 11.224 16.709 1.00 74.44 106 PHE A C 1
ATOM 893 O O . PHE A 1 106 ? -1.541 10.828 17.832 1.00 74.44 106 PHE A O 1
ATOM 900 N N . LEU A 1 107 ? -2.120 12.511 16.479 1.00 67.75 107 LEU A N 1
ATOM 901 C CA . LEU A 1 107 ? -2.054 13.537 17.529 1.00 67.75 107 LEU A CA 1
ATOM 902 C C . LEU A 1 107 ? -3.174 13.394 18.569 1.00 67.75 107 LEU A C 1
ATOM 904 O O . LEU A 1 107 ? -3.011 13.821 19.708 1.00 67.75 107 LEU A O 1
ATOM 908 N N . SER A 1 108 ? -4.313 12.816 18.186 1.00 64.00 108 SER A N 1
ATOM 909 C CA . SER A 1 108 ? -5.490 12.728 19.054 1.00 64.00 108 SER A CA 1
ATOM 910 C C . SER A 1 108 ? -5.522 11.467 19.922 1.00 64.00 108 SER A C 1
ATOM 912 O O . SER A 1 108 ? -6.366 11.389 20.817 1.00 64.00 108 SER A O 1
ATOM 914 N N . LYS A 1 109 ? -4.684 10.459 19.644 1.00 70.44 109 LYS A N 1
ATOM 915 C CA . LYS A 1 109 ? -4.781 9.128 20.260 1.00 70.44 109 LYS A CA 1
ATOM 916 C C . LYS A 1 109 ? -3.418 8.596 20.679 1.00 70.44 109 LYS A C 1
ATOM 918 O O . LYS A 1 109 ? -2.437 8.702 19.950 1.00 70.44 109 LYS A O 1
ATOM 923 N N . THR A 1 110 ? -3.366 7.964 21.846 1.00 75.44 110 THR A N 1
ATOM 924 C CA . THR A 1 110 ? -2.213 7.174 22.275 1.00 75.44 110 THR A CA 1
ATOM 925 C C . THR A 1 110 ? -2.100 5.933 21.394 1.00 75.44 110 THR A C 1
ATOM 927 O O . THR A 1 110 ? -2.941 5.039 21.447 1.00 75.44 110 THR A O 1
ATOM 930 N N . THR A 1 111 ? -1.051 5.871 20.573 1.00 79.69 111 THR A N 1
ATOM 931 C CA . THR A 1 111 ? -0.770 4.692 19.743 1.00 79.69 111 THR A CA 1
ATOM 932 C C . THR A 1 111 ? -0.313 3.541 20.635 1.00 79.69 111 THR A C 1
ATOM 934 O O . THR A 1 111 ? 0.708 3.650 21.313 1.00 79.69 111 THR A O 1
ATOM 937 N N . ARG A 1 112 ? -1.071 2.441 20.647 1.00 86.19 112 ARG A N 1
ATOM 938 C CA . ARG A 1 112 ? -0.797 1.249 21.469 1.00 86.19 112 ARG A CA 1
ATOM 939 C C . ARG A 1 112 ? -0.189 0.100 20.675 1.00 86.19 112 ARG A C 1
ATOM 941 O O . ARG A 1 112 ? 0.515 -0.728 21.246 1.00 86.19 112 ARG A O 1
ATOM 948 N N . TYR A 1 113 ? -0.457 0.049 19.373 1.00 89.75 113 TYR A N 1
ATOM 949 C CA . TYR A 1 113 ? -0.081 -1.075 18.519 1.00 89.75 113 TYR A CA 1
ATOM 950 C C . TYR A 1 113 ? 0.623 -0.600 17.248 1.00 89.75 113 TYR A C 1
ATOM 952 O O . TYR A 1 113 ? 0.299 0.451 16.700 1.00 89.75 113 TYR A O 1
ATOM 960 N N . ILE A 1 114 ? 1.569 -1.400 16.757 1.00 91.56 114 ILE A N 1
ATOM 961 C CA . ILE A 1 114 ? 2.207 -1.200 15.453 1.00 91.56 114 ILE A CA 1
ATOM 962 C C . ILE A 1 114 ? 1.958 -2.459 14.632 1.00 91.56 114 ILE A C 1
ATOM 964 O O . ILE A 1 114 ? 2.336 -3.557 15.041 1.00 91.56 114 ILE A O 1
ATOM 968 N N . LEU A 1 115 ? 1.313 -2.296 13.483 1.00 92.88 115 LEU A N 1
ATOM 969 C CA . LEU A 1 115 ? 1.017 -3.368 12.549 1.00 92.88 115 LEU A CA 1
ATOM 970 C C . LEU A 1 115 ? 1.920 -3.229 11.325 1.00 92.88 115 LEU A C 1
ATOM 972 O O . LEU A 1 115 ? 1.746 -2.314 10.526 1.00 92.88 115 LEU A O 1
ATOM 976 N N . LEU A 1 116 ? 2.869 -4.149 11.167 1.00 94.69 116 LEU A N 1
ATOM 977 C CA . LEU A 1 116 ? 3.708 -4.239 9.974 1.00 94.69 116 LEU A CA 1
ATOM 978 C C . LEU A 1 116 ? 3.091 -5.237 8.990 1.00 94.69 116 LEU A C 1
ATOM 980 O O . LEU A 1 116 ? 2.934 -6.415 9.310 1.00 94.69 116 LEU A O 1
ATOM 984 N N . VAL A 1 117 ? 2.750 -4.770 7.793 1.00 92.69 117 VAL A N 1
ATOM 985 C CA . VAL A 1 117 ? 2.084 -5.560 6.754 1.00 92.69 117 VAL A CA 1
ATOM 986 C C . VAL A 1 117 ? 3.002 -5.668 5.547 1.00 92.69 117 VAL A C 1
ATOM 988 O O . VAL A 1 117 ? 3.311 -4.665 4.913 1.00 92.69 117 VAL A O 1
ATOM 991 N N . GLN A 1 118 ? 3.421 -6.884 5.199 1.00 92.81 118 GLN A N 1
ATOM 992 C CA . GLN A 1 118 ? 4.163 -7.117 3.962 1.00 92.81 118 GLN A CA 1
ATOM 993 C C . GLN A 1 118 ? 3.198 -7.205 2.777 1.00 92.81 118 GLN A C 1
ATOM 995 O O . GLN A 1 118 ? 2.265 -8.012 2.776 1.00 92.81 118 GLN A O 1
ATOM 1000 N N . VAL A 1 119 ? 3.439 -6.387 1.757 1.00 92.06 119 VAL A N 1
ATOM 1001 C CA . VAL A 1 119 ? 2.617 -6.298 0.553 1.00 92.06 119 VAL A CA 1
ATOM 1002 C C . VAL A 1 119 ? 3.450 -6.670 -0.666 1.00 92.06 119 VAL A C 1
ATOM 1004 O O . VAL A 1 119 ? 4.507 -6.092 -0.906 1.00 92.06 119 VAL A O 1
ATOM 1007 N N . HIS A 1 120 ? 2.922 -7.616 -1.442 1.00 88.50 120 HIS A N 1
ATOM 1008 C CA . HIS A 1 120 ? 3.467 -8.034 -2.733 1.00 88.50 120 HIS A CA 1
ATOM 1009 C C . HIS A 1 120 ? 2.597 -7.486 -3.882 1.00 88.50 120 HIS A C 1
ATOM 1011 O O . HIS A 1 120 ? 2.187 -6.335 -3.846 1.00 88.50 120 HIS A O 1
ATOM 1017 N N . THR A 1 121 ? 2.228 -8.301 -4.874 1.00 88.62 121 THR A N 1
ATOM 1018 C CA . THR A 1 121 ? 1.510 -7.877 -6.097 1.00 88.62 121 THR A CA 1
ATOM 1019 C C . THR A 1 121 ? -0.011 -8.102 -6.077 1.00 88.62 121 THR A C 1
ATOM 1021 O O . THR A 1 121 ? -0.727 -7.733 -7.007 1.00 88.62 121 THR A O 1
ATOM 1024 N N . ARG A 1 122 ? -0.560 -8.727 -5.027 1.00 89.31 122 ARG A N 1
ATOM 1025 C CA . ARG A 1 122 ? -1.974 -9.156 -4.993 1.00 89.31 122 ARG A CA 1
ATOM 1026 C C . ARG A 1 122 ? -2.913 -8.071 -4.457 1.00 89.31 122 ARG A C 1
ATOM 1028 O O . ARG A 1 122 ? -3.421 -8.176 -3.339 1.00 89.31 122 ARG A O 1
ATOM 1035 N N . VAL A 1 123 ? -3.208 -7.070 -5.289 1.00 88.50 123 VAL A N 1
ATOM 1036 C CA . VAL A 1 123 ? -4.060 -5.909 -4.944 1.00 88.50 123 VAL A CA 1
ATOM 1037 C C . VAL A 1 123 ? -5.440 -6.306 -4.401 1.00 88.50 123 VAL A C 1
ATOM 1039 O O . VAL A 1 123 ? -5.930 -5.702 -3.450 1.00 88.50 123 VAL A O 1
ATOM 1042 N N . VAL A 1 124 ? -6.062 -7.358 -4.947 1.00 89.81 124 VAL A N 1
ATOM 1043 C CA . VAL A 1 124 ? -7.396 -7.824 -4.513 1.00 89.81 124 VAL A CA 1
ATOM 1044 C C . VAL A 1 124 ? -7.400 -8.248 -3.041 1.00 89.81 124 VAL A C 1
ATOM 1046 O O . VAL A 1 124 ? -8.339 -7.941 -2.306 1.00 89.81 124 VAL A O 1
ATOM 1049 N N . TYR A 1 125 ? -6.340 -8.920 -2.587 1.00 91.81 125 TYR A N 1
ATOM 1050 C CA . TYR A 1 125 ? -6.221 -9.335 -1.190 1.00 91.81 125 TYR A CA 1
ATOM 1051 C C . TYR A 1 125 ? -5.907 -8.162 -0.279 1.00 91.81 125 TYR A C 1
ATOM 1053 O O . TYR A 1 125 ? -6.485 -8.081 0.800 1.00 91.81 125 TYR A O 1
ATOM 1061 N N . LEU A 1 126 ? -5.067 -7.228 -0.731 1.00 91.44 126 LEU A N 1
ATOM 1062 C CA . LEU A 1 126 ? -4.810 -6.000 0.013 1.00 91.44 126 LEU A CA 1
ATOM 1063 C C . LEU A 1 126 ? -6.100 -5.199 0.219 1.00 91.44 126 LEU A C 1
ATOM 1065 O O . LEU A 1 126 ? -6.380 -4.759 1.329 1.00 91.44 126 LEU A O 1
ATOM 1069 N N . LYS A 1 127 ? -6.933 -5.087 -0.821 1.00 91.94 127 LYS A N 1
ATOM 1070 C CA . LYS A 1 127 ? -8.239 -4.432 -0.721 1.00 91.94 127 LYS A CA 1
ATOM 1071 C C . LYS A 1 127 ? -9.115 -5.118 0.316 1.00 91.94 127 LYS A C 1
ATOM 1073 O O . LYS A 1 127 ? -9.644 -4.452 1.201 1.00 91.94 127 LYS A O 1
ATOM 1078 N N . LYS A 1 128 ? -9.231 -6.450 0.249 1.00 92.69 128 LYS A N 1
ATOM 1079 C CA . LYS A 1 128 ? -10.051 -7.181 1.216 1.00 92.69 128 LYS A CA 1
ATOM 1080 C C . LYS A 1 128 ? -9.515 -7.044 2.640 1.00 92.69 128 LYS A C 1
ATOM 1082 O O . LYS A 1 128 ? -10.295 -6.910 3.571 1.00 92.69 128 LYS A O 1
ATOM 1087 N N . PHE A 1 129 ? -8.197 -7.042 2.803 1.00 92.12 129 PHE A N 1
ATOM 1088 C CA . PHE A 1 129 ? -7.536 -6.824 4.082 1.00 92.12 129 PHE A CA 1
ATOM 1089 C C . PHE A 1 129 ? -7.861 -5.443 4.670 1.00 92.12 129 PHE A C 1
ATOM 1091 O O . PHE A 1 129 ? -8.260 -5.364 5.828 1.00 92.12 129 PHE A O 1
ATOM 1098 N N . ILE A 1 130 ? -7.782 -4.377 3.867 1.00 92.62 130 ILE A N 1
ATOM 1099 C CA . ILE A 1 130 ? -8.147 -3.013 4.282 1.00 92.62 130 ILE A CA 1
ATOM 1100 C C . ILE A 1 130 ? -9.635 -2.925 4.658 1.00 92.62 130 ILE A C 1
ATOM 1102 O O . ILE A 1 130 ? -9.967 -2.340 5.687 1.00 92.62 130 ILE A O 1
ATOM 1106 N N . GLU A 1 131 ? -10.526 -3.550 3.880 1.00 92.56 131 GLU A N 1
ATOM 1107 C CA . GLU A 1 131 ? -11.959 -3.622 4.210 1.00 92.56 131 GLU A CA 1
ATOM 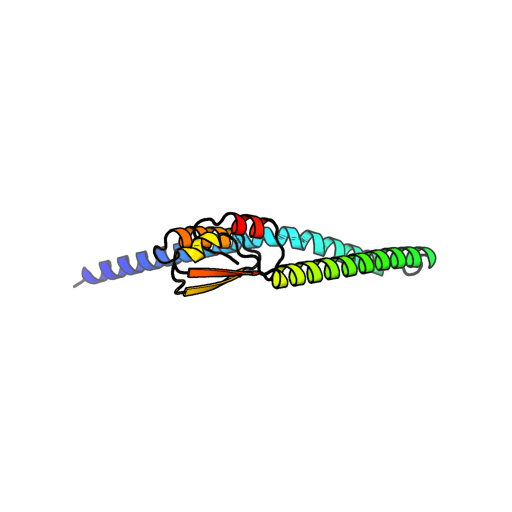1108 C C . GLU A 1 131 ? -12.198 -4.286 5.574 1.00 92.56 131 GLU A C 1
ATOM 1110 O O . GLU A 1 131 ? -13.041 -3.832 6.341 1.00 92.56 131 GLU A O 1
ATOM 1115 N N . MET A 1 132 ? -11.466 -5.360 5.894 1.00 92.00 132 MET A N 1
ATOM 1116 C CA . MET A 1 132 ? -11.603 -6.032 7.192 1.00 92.00 132 MET A CA 1
ATOM 1117 C C . MET A 1 132 ? -11.000 -5.205 8.331 1.00 92.00 132 MET A C 1
ATOM 1119 O O . MET A 1 132 ? -11.578 -5.161 9.413 1.00 92.00 132 MET A O 1
ATOM 1123 N N . LEU A 1 133 ? -9.877 -4.522 8.090 1.00 91.44 133 LEU A N 1
ATOM 1124 C CA . LEU A 1 133 ? -9.257 -3.616 9.061 1.00 91.44 133 LEU A CA 1
ATOM 1125 C C . LEU A 1 133 ? -10.213 -2.508 9.501 1.00 91.44 133 LEU A C 1
ATOM 1127 O O . LEU A 1 133 ? -10.253 -2.180 10.681 1.00 91.44 133 LEU A O 1
ATOM 1131 N N . GLN A 1 134 ? -11.007 -1.967 8.576 1.00 90.31 134 GLN A N 1
ATOM 1132 C CA . GLN A 1 134 ? -11.952 -0.889 8.868 1.00 90.31 134 GLN A CA 1
ATOM 1133 C C . GLN A 1 134 ? -13.032 -1.288 9.890 1.00 90.31 134 GLN A C 1
ATOM 1135 O O . GLN A 1 134 ? -13.568 -0.428 10.584 1.00 90.31 134 GLN A O 1
ATOM 1140 N N . VAL A 1 135 ? -13.352 -2.582 9.999 1.00 90.88 135 VAL A N 1
ATOM 1141 C CA . VAL A 1 135 ? -14.362 -3.105 10.937 1.00 90.88 135 VAL A CA 1
ATOM 1142 C C . VAL A 1 135 ? -13.791 -3.282 12.353 1.00 90.88 135 VAL A C 1
ATOM 1144 O O . VAL A 1 135 ? -14.546 -3.392 13.317 1.00 90.88 135 VAL A O 1
ATOM 1147 N N . VAL A 1 136 ? -12.465 -3.304 12.511 1.00 90.44 136 VAL A N 1
ATOM 1148 C CA . VAL A 1 136 ? -11.811 -3.530 13.806 1.00 90.44 136 VAL A CA 1
ATOM 1149 C C . VAL A 1 136 ? -11.835 -2.247 14.639 1.00 90.44 136 VAL A C 1
ATOM 1151 O O . VAL A 1 136 ? -11.131 -1.290 14.340 1.00 90.44 136 VAL A O 1
ATOM 1154 N N . GLU A 1 137 ? -12.598 -2.241 15.732 1.00 83.69 137 GLU A N 1
ATOM 1155 C CA . GLU A 1 137 ? -12.804 -1.057 16.583 1.00 83.69 137 GLU A CA 1
ATOM 1156 C C . GLU A 1 137 ? -11.496 -0.457 17.132 1.00 83.69 137 GLU A C 1
ATOM 1158 O O . GLU A 1 137 ? -11.302 0.760 17.119 1.00 83.69 137 GLU A O 1
ATOM 1163 N N . THR A 1 138 ? -10.559 -1.311 17.549 1.00 85.31 138 THR A N 1
ATOM 1164 C CA . THR A 1 138 ? -9.284 -0.905 18.163 1.00 85.31 138 THR A CA 1
ATOM 1165 C C . THR A 1 138 ? -8.209 -0.507 17.150 1.00 85.31 138 THR A C 1
ATOM 1167 O O . THR A 1 138 ? -7.089 -0.180 17.543 1.00 85.31 138 THR A O 1
ATOM 1170 N N . ILE A 1 139 ? -8.494 -0.545 15.840 1.00 88.00 139 ILE A N 1
ATOM 1171 C CA . ILE A 1 139 ? -7.483 -0.226 14.818 1.00 88.00 139 ILE A CA 1
ATOM 1172 C C . ILE A 1 139 ? -7.085 1.249 14.834 1.00 88.00 139 ILE A C 1
ATOM 1174 O O . ILE A 1 139 ? -5.989 1.621 14.422 1.00 88.00 139 ILE A O 1
ATOM 1178 N N . ASN A 1 140 ? -7.964 2.093 15.355 1.00 84.56 140 ASN A N 1
ATOM 1179 C CA . ASN A 1 140 ? -7.776 3.531 15.448 1.00 84.56 140 ASN A CA 1
ATOM 1180 C C . ASN A 1 140 ? -6.664 3.956 16.437 1.00 84.56 140 ASN A C 1
ATOM 1182 O O . ASN A 1 140 ? -6.270 5.118 16.434 1.00 84.56 140 ASN A O 1
ATOM 1186 N N . GLU A 1 141 ? -6.170 3.032 17.262 1.00 88.12 141 GLU A N 1
ATOM 1187 C CA . GLU A 1 141 ? -5.039 3.199 18.185 1.00 88.12 141 GLU A CA 1
ATOM 1188 C C . GLU A 1 141 ? -3.769 2.509 17.665 1.00 88.12 141 GLU A C 1
ATOM 1190 O O . GLU A 1 141 ? -2.803 2.306 18.409 1.00 88.12 141 GLU A O 1
ATOM 1195 N N . SER A 1 142 ? -3.775 2.091 16.399 1.00 90.25 142 SER A N 1
ATOM 1196 C CA . SER A 1 142 ? -2.647 1.421 15.768 1.00 90.25 142 SER A CA 1
ATOM 1197 C C . SER A 1 142 ? -1.997 2.286 14.695 1.00 90.25 142 SER A C 1
ATOM 1199 O O . SER A 1 142 ? -2.659 3.074 14.023 1.00 90.25 142 SER A O 1
ATOM 1201 N N . LEU A 1 143 ? -0.690 2.106 14.526 1.00 91.56 143 LEU A N 1
ATOM 1202 C CA . LEU A 1 143 ? 0.051 2.562 13.359 1.00 91.56 143 LEU A CA 1
ATOM 1203 C C . LEU A 1 143 ? 0.195 1.398 12.387 1.00 91.56 143 LEU A C 1
ATOM 1205 O O . LEU A 1 143 ? 0.759 0.366 12.755 1.00 91.56 143 LEU A O 1
ATOM 1209 N N . VAL A 1 144 ? -0.265 1.569 11.151 1.00 93.31 144 VAL A N 1
ATOM 1210 C CA . VAL A 1 144 ? -0.109 0.550 10.108 1.00 93.31 144 VAL A CA 1
ATOM 1211 C C . VAL A 1 144 ? 1.044 0.942 9.191 1.00 93.31 144 VAL A C 1
ATOM 1213 O O . VAL A 1 144 ? 1.056 2.035 8.635 1.00 93.31 144 VAL A O 1
ATOM 1216 N N . ILE A 1 145 ? 2.022 0.052 9.043 1.00 94.31 145 ILE A N 1
ATOM 1217 C CA . ILE A 1 145 ? 3.184 0.228 8.172 1.00 94.31 145 ILE A CA 1
ATOM 1218 C C . ILE A 1 145 ? 3.102 -0.821 7.067 1.00 94.31 145 ILE A C 1
ATOM 1220 O O . ILE A 1 145 ? 3.193 -2.019 7.345 1.00 94.31 145 ILE A O 1
ATOM 1224 N N . PHE A 1 146 ? 2.956 -0.389 5.819 1.00 94.06 146 PHE A N 1
ATOM 1225 C CA . PHE A 1 146 ? 2.988 -1.262 4.655 1.00 94.06 146 PHE A CA 1
ATOM 1226 C C . PHE A 1 146 ? 4.414 -1.350 4.105 1.00 94.06 146 PHE A C 1
ATOM 1228 O O . PHE A 1 146 ? 5.006 -0.380 3.638 1.00 94.06 146 PHE A O 1
ATOM 1235 N N . SER A 1 147 ? 4.989 -2.548 4.157 1.00 92.94 147 SER A N 1
ATOM 1236 C CA . SER A 1 147 ? 6.285 -2.848 3.559 1.00 92.94 147 SER A CA 1
ATOM 1237 C C . SER A 1 147 ? 6.072 -3.441 2.171 1.00 92.94 147 SER A C 1
ATOM 1239 O O . SER A 1 147 ? 5.571 -4.558 2.041 1.00 92.94 147 SER A O 1
ATOM 1241 N N . HIS A 1 148 ? 6.437 -2.682 1.139 1.00 90.38 148 HIS A N 1
ATOM 1242 C CA . HIS A 1 148 ? 6.326 -3.088 -0.261 1.00 90.38 148 HIS A CA 1
ATOM 1243 C C . HIS A 1 148 ? 7.647 -3.630 -0.791 1.00 90.38 148 HIS A C 1
ATOM 1245 O O . HIS A 1 148 ? 8.687 -2.992 -0.624 1.00 90.38 148 HIS A O 1
ATOM 1251 N N . ASP A 1 149 ? 7.594 -4.761 -1.494 1.00 89.88 149 ASP A N 1
ATOM 1252 C CA . ASP A 1 149 ? 8.723 -5.288 -2.273 1.00 89.88 149 ASP A CA 1
ATOM 1253 C C . ASP A 1 149 ? 8.603 -5.004 -3.783 1.00 89.88 149 ASP A C 1
ATOM 1255 O O . ASP A 1 149 ? 9.555 -5.221 -4.534 1.00 89.88 149 ASP A O 1
ATOM 1259 N N . PHE A 1 150 ? 7.458 -4.472 -4.222 1.00 88.38 150 PHE A N 1
ATOM 1260 C CA . PHE A 1 150 ? 7.158 -4.180 -5.619 1.00 88.38 150 PHE A CA 1
ATOM 1261 C C . PHE A 1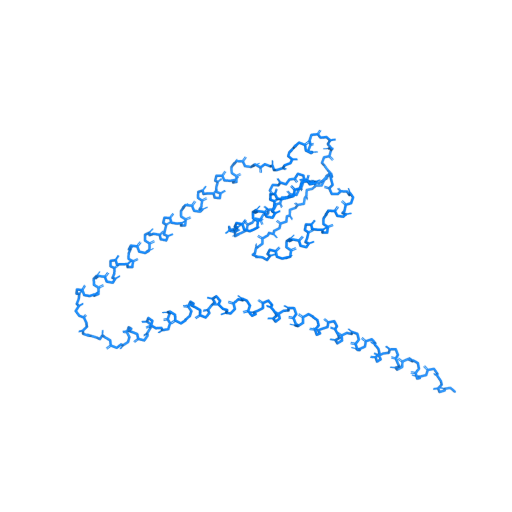 150 ? 6.521 -2.792 -5.784 1.00 88.38 150 PHE A C 1
ATOM 1263 O O . PHE A 1 150 ? 5.639 -2.403 -5.017 1.00 88.38 150 PHE A O 1
ATOM 1270 N N . ILE A 1 151 ? 6.962 -2.041 -6.798 1.00 87.81 151 ILE A N 1
ATOM 1271 C CA . ILE A 1 151 ? 6.452 -0.696 -7.103 1.00 87.81 151 ILE A CA 1
ATOM 1272 C C . ILE A 1 151 ? 5.262 -0.828 -8.059 1.00 87.81 151 ILE A C 1
ATOM 1274 O O . ILE A 1 151 ? 5.443 -1.102 -9.242 1.00 87.81 151 ILE A O 1
ATOM 1278 N N . ASP A 1 152 ? 4.049 -0.601 -7.553 1.00 88.38 152 ASP A N 1
ATOM 1279 C CA . ASP A 1 152 ? 2.807 -0.635 -8.336 1.00 88.38 152 ASP A CA 1
ATOM 1280 C C . ASP A 1 152 ? 1.930 0.581 -8.001 1.00 88.38 152 ASP A C 1
ATOM 1282 O O . ASP A 1 152 ? 1.623 0.858 -6.837 1.00 88.38 152 ASP A O 1
ATOM 1286 N N . SER A 1 153 ? 1.502 1.313 -9.032 1.00 87.44 153 SER A N 1
ATOM 1287 C CA . SER A 1 153 ? 0.626 2.475 -8.882 1.00 87.44 153 SER A CA 1
ATOM 1288 C C . SER A 1 153 ? -0.731 2.120 -8.276 1.00 87.44 153 SER A C 1
ATOM 1290 O O . SER A 1 153 ? -1.247 2.892 -7.475 1.00 87.44 153 SER A O 1
ATOM 1292 N N . ASN A 1 154 ? -1.293 0.954 -8.601 1.00 87.75 154 ASN A N 1
ATOM 1293 C CA . ASN A 1 154 ? -2.599 0.524 -8.098 1.00 87.75 154 ASN A CA 1
ATOM 1294 C C . ASN A 1 154 ? -2.561 0.270 -6.590 1.00 87.75 154 ASN A C 1
ATOM 1296 O O . ASN A 1 154 ? -3.494 0.626 -5.869 1.00 87.75 154 ASN A O 1
ATOM 1300 N N . ILE A 1 155 ? -1.465 -0.322 -6.110 1.00 88.69 155 ILE A N 1
ATOM 1301 C CA . ILE A 1 155 ? -1.235 -0.563 -4.684 1.00 88.69 155 ILE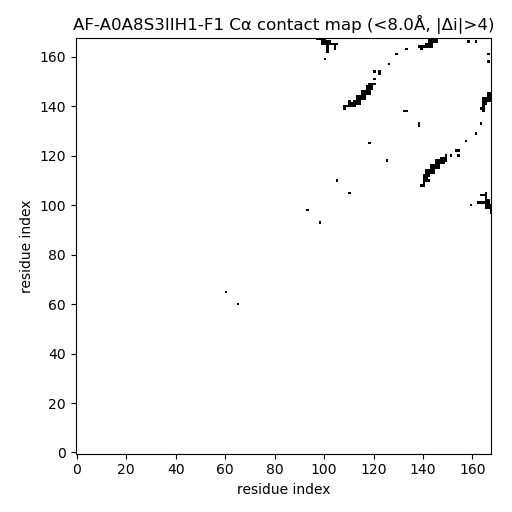 A CA 1
ATOM 1302 C C . ILE A 1 155 ? -1.079 0.763 -3.946 1.00 88.69 155 ILE A C 1
ATOM 1304 O O . ILE A 1 155 ? -1.733 0.977 -2.926 1.00 88.69 155 ILE A O 1
ATOM 1308 N N . ASN A 1 156 ? -0.275 1.673 -4.498 1.00 89.44 156 ASN A N 1
ATOM 1309 C CA . ASN A 1 156 ? -0.075 2.994 -3.916 1.00 89.44 156 ASN A CA 1
ATOM 1310 C C . ASN A 1 156 ? -1.397 3.765 -3.817 1.00 89.44 156 ASN A C 1
ATOM 1312 O O . ASN A 1 156 ? -1.706 4.293 -2.755 1.00 89.44 156 ASN A O 1
ATOM 1316 N N . SER A 1 157 ? -2.211 3.775 -4.879 1.00 90.88 157 SER A N 1
ATOM 1317 C CA . SER A 1 157 ? -3.534 4.413 -4.871 1.00 90.88 157 SER A CA 1
ATOM 1318 C C . SER A 1 157 ? -4.485 3.805 -3.840 1.00 90.88 157 SER A C 1
ATOM 1320 O O . SER A 1 157 ? -5.290 4.515 -3.241 1.00 90.88 157 SER A O 1
ATOM 1322 N N . LEU A 1 158 ? -4.408 2.492 -3.619 1.00 91.50 158 LEU A N 1
ATOM 1323 C CA . LEU A 1 158 ? -5.228 1.830 -2.614 1.00 91.50 158 LEU A CA 1
ATOM 1324 C C . LEU A 1 158 ? -4.800 2.227 -1.194 1.00 91.50 158 LEU A C 1
ATOM 1326 O O . LEU A 1 158 ? -5.654 2.500 -0.355 1.00 91.50 158 LEU A O 1
ATOM 1330 N N . ILE A 1 159 ? -3.498 2.321 -0.928 1.00 90.50 159 ILE A N 1
ATOM 1331 C CA . ILE A 1 159 ? -2.972 2.716 0.385 1.00 90.50 159 ILE A CA 1
ATOM 1332 C C . ILE A 1 159 ? -3.261 4.183 0.689 1.00 90.50 159 ILE A C 1
ATOM 1334 O O . ILE A 1 159 ? -3.678 4.501 1.800 1.00 90.50 159 ILE A O 1
ATOM 1338 N N . THR A 1 160 ? -3.130 5.074 -0.297 1.00 89.75 160 THR A N 1
ATOM 1339 C CA . THR A 1 160 ? -3.463 6.496 -0.117 1.00 89.75 160 THR A CA 1
ATOM 1340 C C . THR A 1 160 ? -4.955 6.745 0.088 1.00 89.75 160 THR A C 1
ATOM 1342 O O . THR A 1 160 ? -5.323 7.791 0.614 1.00 89.75 160 THR A O 1
ATOM 1345 N N . SER A 1 161 ? -5.822 5.802 -0.296 1.00 91.81 161 SER A N 1
ATOM 1346 C CA . SER A 1 161 ? -7.269 5.899 -0.069 1.00 91.81 161 SER A CA 1
ATOM 1347 C C . SER A 1 161 ? -7.696 5.607 1.376 1.00 91.81 161 SER A C 1
ATOM 1349 O O . SER A 1 161 ? -8.843 5.862 1.742 1.00 91.81 161 SER A O 1
ATOM 1351 N N . ILE A 1 162 ? -6.795 5.078 2.210 1.00 92.06 162 ILE A N 1
ATOM 1352 C CA . ILE A 1 162 ? -7.075 4.781 3.616 1.00 92.06 162 ILE A CA 1
ATOM 1353 C C . ILE A 1 162 ? -7.171 6.099 4.390 1.00 92.06 162 ILE A C 1
ATOM 1355 O O . ILE A 1 162 ? -6.229 6.884 4.380 1.00 92.06 162 ILE A O 1
ATOM 1359 N N . THR A 1 163 ? -8.279 6.329 5.100 1.00 91.00 163 THR A N 1
ATOM 1360 C CA . THR A 1 163 ? -8.540 7.585 5.841 1.00 91.00 163 THR A CA 1
ATOM 1361 C C . THR A 1 163 ? -8.778 7.400 7.340 1.00 91.00 163 THR A C 1
ATOM 1363 O O . THR A 1 163 ? -8.895 8.382 8.067 1.00 91.00 163 THR A O 1
ATOM 1366 N N . PHE A 1 164 ? -8.872 6.159 7.824 1.00 89.69 164 PHE A N 1
ATOM 1367 C CA . PHE A 1 164 ? -9.330 5.848 9.186 1.00 89.69 164 PHE A CA 1
ATOM 1368 C C . PHE A 1 164 ? -8.206 5.528 10.184 1.00 89.69 164 PHE A C 1
ATOM 1370 O O . PHE A 1 164 ? -8.459 5.444 11.385 1.00 89.69 164 PHE A O 1
ATOM 1377 N N . VAL A 1 165 ? -6.974 5.339 9.707 1.00 91.19 165 VAL A N 1
ATOM 1378 C CA . VAL A 1 165 ? -5.805 4.975 10.521 1.00 91.19 165 VAL A CA 1
ATOM 1379 C C . VAL A 1 165 ? -4.566 5.709 9.990 1.00 91.19 165 VAL A C 1
ATOM 1381 O O . VAL A 1 165 ? -4.509 5.987 8.786 1.00 91.19 165 VAL A O 1
ATOM 1384 N N . PRO A 1 166 ? -3.592 6.080 10.842 1.00 90.88 166 PRO A N 1
ATOM 1385 C CA . PRO A 1 166 ? -2.292 6.552 10.377 1.00 90.88 166 PRO A CA 1
ATOM 1386 C C . PRO A 1 166 ? -1.552 5.432 9.636 1.00 90.88 166 PRO A C 1
ATOM 1388 O O . PRO A 1 166 ? -1.473 4.297 10.117 1.00 90.88 166 PRO A O 1
ATOM 1391 N N . VAL A 1 167 ? -1.024 5.761 8.455 1.00 92.88 167 VAL A N 1
ATOM 1392 C CA . VAL A 1 167 ? -0.411 4.791 7.539 1.00 92.88 167 VAL A CA 1
ATOM 1393 C C . VAL A 1 167 ? 0.954 5.267 7.065 1.00 92.88 167 VAL A C 1
ATOM 1395 O O . VAL A 1 167 ? 1.110 6.430 6.688 1.00 92.88 167 VAL A O 1
ATOM 1398 N N . LYS A 1 168 ? 1.918 4.347 7.037 1.00 90.44 168 LYS A N 1
ATOM 1399 C CA . LYS A 1 168 ? 3.239 4.534 6.436 1.00 90.44 168 LYS A CA 1
ATOM 1400 C C . LYS A 1 168 ? 3.481 3.526 5.323 1.00 90.44 168 LYS A C 1
ATOM 1402 O O . LYS A 1 168 ? 3.141 2.344 5.542 1.00 90.44 168 LYS A O 1
#

InterPro domains:
  IPR007754 N-acetylglucosaminyltransferase II [PF05060] (88-167)
  IPR007754 N-acetylglucosaminyltransferase II [PTHR12871] (11-168)

Radius of gyration: 27.06 Å; Cα contacts (8 Å, |Δi|>4): 94; chains: 1; bounding box: 62×66×65 Å

Mean predicted aligned error: 15.73 Å

Sequence (168 aa):
MYRCLRYRCAVFRSIIFWIIIIVMFKITSIFYYDLQQRTIDSSSSSLLFDIKEKTKKNSNISLLSAKNEIQSLNSTIANNLTTIEYYREYVKRKNHEQFMYNSNLFLSKTTRYILLVQVHTRVVYLKKFIEMLQVVETINESLVIFSHDFIDSNINSLITSITFVPVK

Solvent-accessible surface area (backbone atoms only — not comparable to full-atom values): 9728 Å² total; per-residue (Å²): 140,70,72,70,62,57,56,57,53,51,53,53,53,51,51,53,51,51,51,50,51,54,51,50,54,50,49,54,52,54,50,62,57,51,60,67,51,51,67,60,51,53,60,56,51,52,56,54,50,56,54,57,57,58,65,74,74,56,93,82,68,55,75,66,60,55,48,54,52,51,52,54,49,52,52,51,51,50,53,50,51,54,50,53,50,50,53,51,52,51,51,51,49,51,65,67,66,61,66,56,47,51,52,73,58,52,77,80,39,77,71,80,44,78,46,80,42,83,42,72,88,59,57,71,58,52,51,53,49,53,61,55,49,72,70,42,82,72,45,62,32,28,40,40,34,62,47,67,85,58,95,48,72,69,54,51,56,56,60,70,66,59,80,78,42,28,36,66

Foldseek 3Di:
DPPVVVVVVVVVVVVVVVVVVVVVVVVVVVVVVVVVVVVVVVVVVVVVVVVVVVVVPPPDDDPVVVVVVVVVVVVVVVVVVVVVVVVVVVVVVCVVVVDKPQCVLVVVEAQDEEAEAEDEDPLVVVLVVLVVLVVDPCQSSYEYEYDYPDDDPSNVVSQNPDNRHIYD

Organism: NCBI:txid392030

Nearest PDB structures (foldseek):
  5vcm-assembly1_A  TM=9.374E-01  e=6.427E-06  Homo sapiens
  5vcm-assembly2_B  TM=8.984E-01  e=1.646E-05  Homo sapiens
  5vcs-assembly1_B  TM=9.063E-01  e=2.818E-05  Homo sapiens
  5vcs-assembly1_A  TM=9.032E-01  e=2.635E-05  Homo sapiens
  5vcr-assembly2_B  TM=9.121E-01  e=3.447E-05  Homo sapiens

pLDDT: mean 78.52, std 15.26, range [44.47, 95.75]

Secondary structure (DSSP, 8-state):
--HHHHHHHHHHHHHHHHHHHHHHHHHHHHHHHHHHHHHHHHHHHHHHHHHHHHHHS-TTS-HHHHHHHHHHHHHHHHHHHHHHHHHHHHHHHHHHH---BTHHHHHTS---EEEEEEE-S-HHHHHHHHHHHHH-GGGGGEEEEEEESS--HHHHHHHHT--SS-B-